Protein AF-A0A1F9XK49-F1 (afdb_monomer)

Sequence (79 aa):
MAKTIPVSDELFGVIVRPLLTERSTIMKERYNQYAFEVALSADKGSIKRAVQALFKVDVKAVRTMVVPGKYRRYGRGGG

Structure (mmCIF, N/CA/C/O backbone):
data_AF-A0A1F9XK49-F1
#
_entry.id   AF-A0A1F9XK49-F1
#
loop_
_atom_site.group_PDB
_atom_site.id
_atom_site.type_symbol
_atom_site.label_atom_id
_atom_site.label_alt_id
_atom_site.label_comp_id
_atom_site.label_asym_id
_atom_site.label_entity_id
_atom_site.label_seq_id
_atom_site.pdbx_PDB_ins_code
_atom_site.Cartn_x
_atom_site.Cartn_y
_atom_site.Cartn_z
_atom_site.occupancy
_atom_site.B_iso_or_equiv
_atom_site.auth_seq_id
_atom_site.auth_comp_id
_atom_site.auth_asym_id
_atom_site.auth_atom_id
_atom_site.pdbx_PDB_model_num
ATOM 1 N N . MET A 1 1 ? -27.639 -6.936 -3.036 1.00 36.53 1 MET A N 1
ATOM 2 C CA . MET A 1 1 ? -27.022 -6.916 -4.381 1.00 36.53 1 MET A CA 1
ATOM 3 C C . MET A 1 1 ? -25.537 -7.225 -4.235 1.00 36.53 1 MET A C 1
ATOM 5 O O . MET A 1 1 ? -24.744 -6.319 -4.016 1.00 36.53 1 MET A O 1
ATOM 9 N N . ALA A 1 2 ? -25.171 -8.507 -4.242 1.00 35.22 2 ALA A N 1
ATOM 10 C CA . ALA A 1 2 ? -23.778 -8.925 -4.115 1.00 35.22 2 ALA A CA 1
ATOM 11 C C . ALA A 1 2 ? -23.098 -8.779 -5.478 1.00 35.22 2 ALA A C 1
ATOM 13 O O . ALA A 1 2 ? -23.431 -9.490 -6.423 1.00 35.22 2 ALA A O 1
ATOM 14 N N . LYS A 1 3 ? -22.167 -7.833 -5.597 1.00 44.91 3 LYS A N 1
ATOM 15 C CA . LYS A 1 3 ? -21.286 -7.749 -6.761 1.00 44.91 3 LYS A CA 1
ATOM 16 C C . LYS A 1 3 ? -20.179 -8.783 -6.550 1.00 44.91 3 LYS A C 1
ATOM 18 O O . LYS A 1 3 ? -19.113 -8.460 -6.039 1.00 44.91 3 LYS A O 1
ATOM 23 N N . THR A 1 4 ? -20.453 -10.046 -6.864 1.00 49.75 4 THR A N 1
ATOM 24 C CA . THR A 1 4 ? -19.394 -11.049 -7.018 1.00 49.75 4 THR A CA 1
ATOM 25 C C . THR A 1 4 ? -18.556 -10.643 -8.223 1.00 49.75 4 THR A C 1
ATOM 27 O O . THR A 1 4 ? -18.988 -10.762 -9.367 1.00 49.75 4 THR A O 1
ATOM 30 N N . ILE A 1 5 ? -17.385 -10.072 -7.949 1.00 59.53 5 ILE A N 1
ATOM 31 C CA . ILE A 1 5 ? -16.369 -9.775 -8.957 1.00 59.53 5 ILE A CA 1
ATOM 32 C C . ILE A 1 5 ? -15.717 -11.121 -9.305 1.00 59.53 5 ILE A C 1
ATOM 34 O O . ILE A 1 5 ? -15.301 -11.817 -8.377 1.00 59.53 5 ILE A O 1
ATOM 38 N N . PRO A 1 6 ? -15.642 -11.521 -10.587 1.00 55.97 6 PRO A N 1
ATOM 39 C CA . PRO A 1 6 ? -14.919 -12.727 -10.965 1.00 55.97 6 PRO A CA 1
ATOM 40 C C . PRO A 1 6 ? -13.460 -12.559 -10.536 1.00 55.97 6 PRO A C 1
ATOM 42 O O . PRO A 1 6 ? -12.797 -11.595 -10.923 1.00 55.97 6 PRO A O 1
ATOM 45 N N . VAL A 1 7 ? -12.992 -13.452 -9.668 1.00 56.44 7 VAL A N 1
ATOM 46 C CA . VAL A 1 7 ? -11.631 -13.411 -9.134 1.00 56.44 7 VAL A CA 1
ATOM 47 C C . VAL A 1 7 ? -10.722 -14.029 -10.194 1.00 56.44 7 VAL A C 1
ATOM 49 O O . VAL A 1 7 ? -10.514 -15.235 -10.214 1.00 56.44 7 VAL A O 1
ATOM 52 N N . SER A 1 8 ? -10.284 -13.216 -11.153 1.00 62.62 8 SER A N 1
ATOM 53 C CA . SER A 1 8 ? -9.284 -13.612 -12.145 1.00 62.62 8 SER A CA 1
ATOM 54 C C . SER A 1 8 ? -7.918 -13.761 -11.473 1.00 62.62 8 SER A C 1
ATOM 56 O O . SER A 1 8 ? -7.585 -12.966 -10.589 1.00 62.62 8 SER A O 1
ATOM 58 N N . ASP A 1 9 ? -7.111 -14.727 -11.921 1.00 63.91 9 ASP A N 1
ATOM 59 C CA . ASP A 1 9 ? -5.760 -14.997 -11.392 1.00 63.91 9 ASP A CA 1
ATOM 60 C C . ASP A 1 9 ? -4.872 -13.741 -11.314 1.00 63.91 9 ASP A C 1
ATOM 62 O O . ASP A 1 9 ? -4.054 -13.596 -10.407 1.00 63.91 9 ASP A O 1
ATOM 66 N N . GLU A 1 10 ? -5.109 -12.767 -12.195 1.00 62.62 10 GLU A N 1
ATOM 67 C CA . GLU A 1 10 ? -4.421 -11.472 -12.228 1.00 62.62 10 GLU A CA 1
ATOM 68 C C . GLU A 1 10 ? -4.534 -10.649 -10.926 1.00 62.62 10 GLU A C 1
ATOM 70 O O . GLU A 1 10 ? -3.698 -9.784 -10.670 1.00 62.62 10 GLU A O 1
ATOM 75 N N . LEU A 1 11 ? -5.539 -10.896 -10.075 1.00 70.38 11 LEU A N 1
ATOM 76 C CA . LEU A 1 11 ? -5.717 -10.165 -8.813 1.00 70.38 11 LEU A CA 1
ATOM 77 C C . LEU A 1 11 ? -4.843 -10.707 -7.673 1.00 70.38 11 LEU A C 1
ATOM 79 O O . LEU A 1 11 ? -4.511 -9.952 -6.756 1.00 70.38 11 LEU A O 1
ATOM 83 N N . PHE A 1 1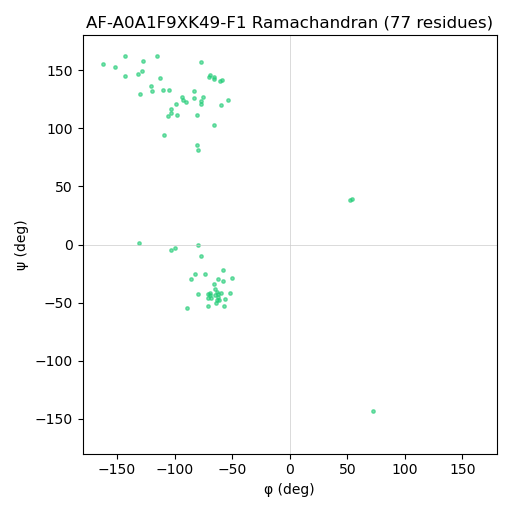2 ? -4.444 -11.982 -7.729 1.00 72.56 12 PHE A N 1
ATOM 84 C CA . PHE A 1 12 ? -3.694 -12.640 -6.653 1.00 72.56 12 PHE A CA 1
ATOM 85 C C . PHE A 1 12 ? -2.207 -12.250 -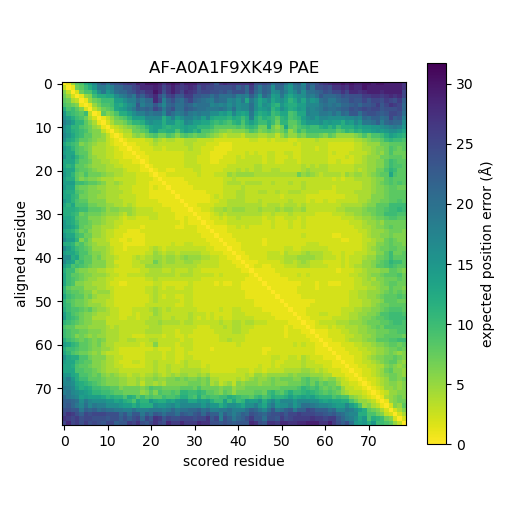6.605 1.00 72.56 12 PHE A C 1
ATOM 87 O O . PHE A 1 12 ? -1.543 -12.527 -5.612 1.00 72.56 12 PHE A O 1
ATOM 94 N N . GLY A 1 13 ? -1.697 -11.542 -7.620 1.00 82.75 13 GLY A N 1
ATOM 95 C CA . GLY A 1 13 ? -0.325 -11.016 -7.655 1.00 82.75 13 GLY A CA 1
ATOM 96 C C . GLY A 1 13 ? -0.184 -9.531 -7.296 1.00 82.75 13 GLY A C 1
ATOM 97 O O . GLY A 1 13 ? 0.928 -9.010 -7.280 1.00 82.75 13 GLY A O 1
ATOM 98 N N . VAL A 1 14 ? -1.289 -8.820 -7.037 1.00 92.06 14 VAL A N 1
ATOM 99 C CA . VAL A 1 14 ? -1.263 -7.356 -6.862 1.00 92.06 14 VAL A CA 1
ATOM 100 C C . VAL A 1 14 ? -0.786 -6.942 -5.470 1.00 92.06 14 VAL A C 1
ATOM 102 O O . VAL A 1 14 ? -0.012 -5.992 -5.345 1.00 92.06 14 VAL A O 1
ATOM 105 N N . ILE A 1 15 ? -1.254 -7.621 -4.420 1.00 92.62 15 ILE A N 1
ATOM 106 C CA . ILE A 1 15 ? -0.900 -7.313 -3.029 1.00 92.62 15 ILE A CA 1
ATOM 107 C C . ILE A 1 15 ? 0.204 -8.267 -2.589 1.00 92.62 15 ILE A C 1
ATOM 109 O O . ILE A 1 15 ? 0.001 -9.475 -2.572 1.00 92.62 15 ILE A O 1
ATOM 113 N N . VAL A 1 16 ? 1.352 -7.717 -2.192 1.00 92.88 16 VAL A N 1
ATOM 114 C CA . VAL A 1 16 ? 2.513 -8.503 -1.755 1.00 92.88 16 VAL A CA 1
ATOM 115 C C . VAL A 1 16 ? 2.437 -8.772 -0.254 1.00 92.88 16 VAL A C 1
ATOM 117 O O . VAL A 1 16 ? 2.502 -9.917 0.182 1.00 92.88 16 VAL 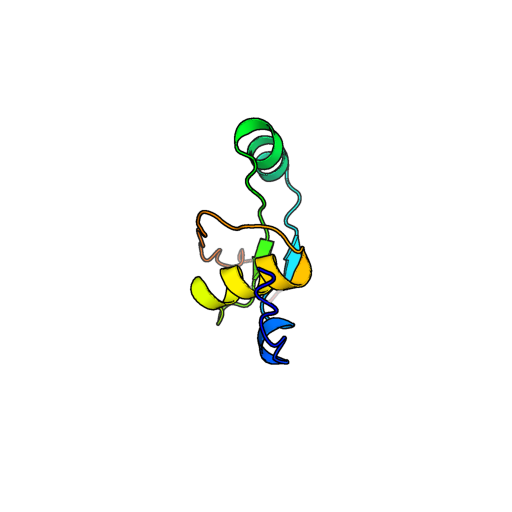A O 1
ATOM 120 N N . ARG A 1 17 ? 2.301 -7.714 0.559 1.00 93.62 17 ARG A N 1
ATOM 121 C CA . ARG A 1 17 ? 2.259 -7.814 2.031 1.00 93.62 17 ARG A CA 1
ATOM 122 C C . ARG A 1 17 ? 1.677 -6.558 2.691 1.00 93.62 17 ARG A C 1
ATOM 124 O O . ARG A 1 17 ? 1.774 -5.472 2.119 1.00 93.62 17 ARG A O 1
ATOM 131 N N . PRO A 1 18 ? 1.117 -6.650 3.909 1.00 94.44 18 PRO A N 1
ATOM 132 C CA . PRO A 1 18 ? 0.786 -5.467 4.700 1.00 94.44 18 PRO A CA 1
ATOM 133 C C . PRO A 1 18 ? 2.057 -4.757 5.195 1.00 94.44 18 PRO A C 1
ATOM 135 O O . PRO A 1 18 ? 3.060 -5.393 5.525 1.00 94.44 18 PRO A O 1
ATOM 138 N N . LEU A 1 19 ? 2.009 -3.426 5.276 1.00 94.00 19 LEU A N 1
ATOM 139 C CA . LEU A 1 19 ? 3.064 -2.615 5.883 1.00 94.00 19 LEU A CA 1
ATOM 140 C C . LEU A 1 19 ? 2.664 -2.267 7.315 1.00 94.00 19 LEU A C 1
ATOM 142 O O . LEU A 1 19 ? 1.738 -1.485 7.524 1.00 94.00 19 LEU A O 1
ATOM 146 N N . LEU A 1 20 ? 3.380 -2.836 8.288 1.00 93.81 20 LEU A N 1
ATOM 147 C CA . LEU A 1 20 ? 3.218 -2.524 9.704 1.00 93.81 20 LEU A CA 1
ATOM 148 C C . LEU A 1 20 ? 4.394 -1.669 10.184 1.00 93.81 20 LEU A C 1
ATOM 150 O O . LEU A 1 20 ? 5.532 -2.117 10.256 1.00 93.81 20 LEU A O 1
ATOM 154 N N . THR A 1 21 ? 4.096 -0.415 10.483 1.00 94.88 21 THR A N 1
ATOM 155 C CA . THR A 1 21 ? 5.004 0.610 10.997 1.00 94.88 21 THR A CA 1
ATOM 156 C C . THR A 1 21 ? 4.234 1.474 11.994 1.00 94.88 21 THR A C 1
ATOM 158 O O . THR A 1 21 ? 3.004 1.523 11.955 1.00 94.88 21 THR A O 1
ATOM 161 N N . GLU A 1 22 ? 4.926 2.224 12.847 1.00 95.94 22 GLU A N 1
ATOM 162 C CA . GLU A 1 22 ? 4.291 3.177 13.776 1.00 95.94 22 GLU A CA 1
ATOM 163 C C . GLU A 1 22 ? 3.326 4.123 13.041 1.00 95.94 22 GLU A C 1
ATOM 165 O O . GLU A 1 22 ? 2.186 4.344 13.455 1.00 95.94 22 GLU A O 1
ATOM 170 N N . ARG A 1 23 ? 3.743 4.605 11.864 1.00 93.00 23 ARG A N 1
ATOM 171 C CA . ARG A 1 23 ? 2.928 5.469 11.009 1.00 93.00 23 ARG A CA 1
ATOM 172 C C . ARG A 1 23 ? 1.679 4.768 10.477 1.00 93.00 23 ARG A C 1
ATOM 174 O O . ARG A 1 23 ? 0.613 5.381 10.473 1.00 93.00 23 ARG A O 1
ATOM 181 N N . SER A 1 24 ? 1.780 3.520 10.016 1.00 93.44 24 SER A N 1
ATOM 182 C CA . SER A 1 24 ? 0.606 2.794 9.509 1.00 93.44 24 SER A CA 1
ATOM 183 C C . SER A 1 24 ? -0.404 2.513 10.621 1.00 93.44 24 SER A C 1
ATOM 185 O O . SER A 1 24 ? -1.603 2.565 10.369 1.00 93.44 24 SER A O 1
ATOM 187 N N . THR A 1 25 ? 0.060 2.273 11.851 1.00 95.31 25 THR A N 1
ATOM 188 C CA . THR A 1 25 ? -0.813 2.110 13.022 1.00 95.31 25 THR A CA 1
ATOM 189 C C . THR A 1 25 ? -1.592 3.393 13.305 1.00 95.31 25 THR A C 1
ATOM 191 O O . THR A 1 25 ? -2.819 3.358 13.370 1.00 95.31 25 THR A O 1
ATOM 194 N N . ILE A 1 26 ? -0.918 4.549 13.328 1.00 96.56 26 ILE A N 1
ATOM 195 C CA . ILE A 1 26 ? -1.577 5.857 13.492 1.00 96.56 26 ILE A CA 1
ATOM 196 C C . ILE A 1 26 ? -2.595 6.112 12.369 1.00 96.56 26 ILE A C 1
ATOM 198 O O . ILE A 1 26 ? -3.690 6.620 12.615 1.00 96.56 26 ILE A O 1
ATOM 202 N N . MET A 1 27 ? -2.250 5.766 11.125 1.00 95.38 27 MET A N 1
ATOM 203 C CA . MET A 1 27 ? -3.146 5.924 9.975 1.00 95.38 27 MET A CA 1
ATOM 204 C C . MET A 1 27 ? -4.394 5.039 10.078 1.00 95.38 27 MET A C 1
ATOM 206 O O . MET A 1 27 ? -5.491 5.492 9.738 1.00 95.38 27 MET A O 1
ATOM 210 N N . LYS A 1 28 ? -4.243 3.813 10.585 1.00 94.88 28 LYS A N 1
ATOM 211 C CA . LYS A 1 28 ? -5.354 2.899 10.853 1.00 94.88 28 LYS A CA 1
ATOM 212 C C . LYS A 1 28 ? -6.283 3.469 11.923 1.00 94.88 28 LYS A C 1
ATOM 214 O O . LYS A 1 28 ? -7.482 3.552 11.688 1.00 94.88 28 LYS A O 1
ATOM 219 N N . GLU A 1 29 ? -5.736 3.902 13.055 1.00 95.56 29 GLU A N 1
ATOM 220 C CA . GLU A 1 29 ? -6.523 4.384 14.197 1.00 95.56 29 GLU A CA 1
ATOM 221 C C . GLU A 1 29 ? -7.242 5.705 13.914 1.00 95.56 29 GLU A C 1
ATOM 223 O O . GLU A 1 29 ? -8.426 5.840 14.206 1.00 95.56 29 GLU A O 1
ATOM 228 N N . ARG A 1 30 ? -6.547 6.686 13.324 1.00 96.69 30 ARG A N 1
ATOM 229 C CA . ARG A 1 30 ? -7.103 8.036 13.131 1.00 96.69 30 ARG A CA 1
ATOM 230 C C . ARG A 1 30 ? -7.927 8.188 11.859 1.00 96.69 30 ARG A C 1
ATOM 232 O O . ARG A 1 30 ? -8.818 9.030 11.816 1.00 96.69 30 ARG A O 1
ATOM 239 N N . TYR A 1 31 ? -7.606 7.428 10.812 1.00 95.50 31 TYR A N 1
ATOM 240 C CA . TYR A 1 31 ? -8.157 7.661 9.473 1.00 95.50 31 TYR A CA 1
ATOM 241 C C . TYR A 1 31 ? -8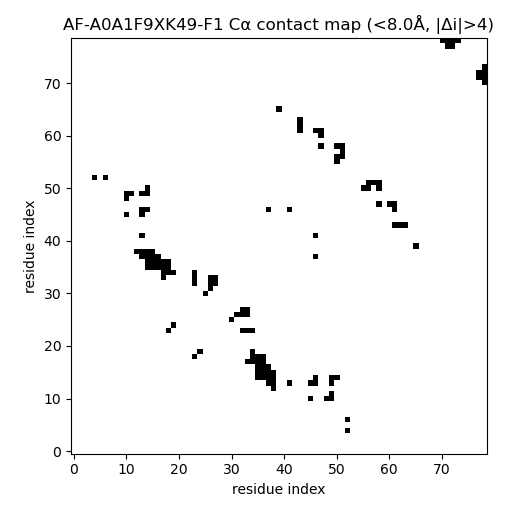.727 6.410 8.799 1.00 95.50 31 TYR A C 1
ATOM 243 O O . TYR A 1 31 ? -9.169 6.511 7.653 1.00 95.50 31 TYR A O 1
ATOM 251 N N . ASN A 1 32 ? -8.713 5.247 9.464 1.00 94.75 32 ASN A N 1
ATOM 252 C CA . ASN A 1 32 ? -9.104 3.956 8.887 1.00 94.75 32 ASN A CA 1
ATOM 253 C C . ASN A 1 32 ? -8.375 3.655 7.560 1.00 94.75 32 ASN A C 1
ATOM 255 O O . ASN A 1 32 ? -8.955 3.158 6.593 1.00 94.75 32 ASN A O 1
ATOM 259 N N . GLN A 1 33 ? -7.095 4.031 7.489 1.00 95.31 33 GLN A N 1
ATOM 260 C CA . GLN A 1 33 ? -6.246 3.833 6.318 1.00 95.31 33 GLN A CA 1
ATOM 261 C C . GLN A 1 33 ? -5.268 2.690 6.568 1.00 95.31 33 GLN A C 1
ATOM 263 O O . GLN A 1 33 ? -4.593 2.654 7.594 1.00 95.31 33 GLN A O 1
ATOM 268 N N . TYR A 1 34 ? -5.160 1.790 5.594 1.00 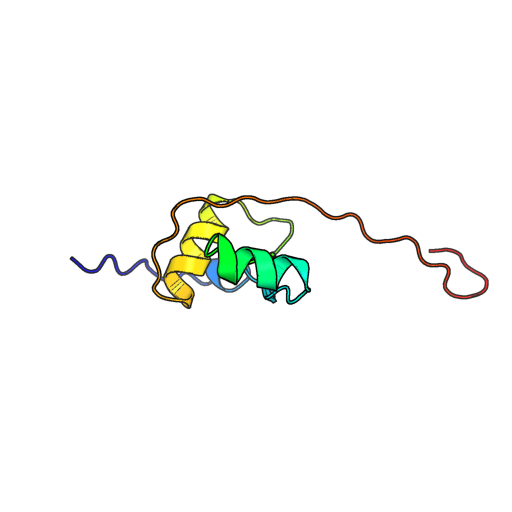95.56 34 TYR A N 1
ATOM 269 C CA . TYR A 1 34 ? -4.242 0.656 5.625 1.00 95.56 34 TYR A CA 1
ATOM 270 C C . TYR A 1 34 ? -3.160 0.827 4.563 1.00 95.56 34 TYR A C 1
ATOM 272 O O . TYR A 1 34 ? -3.425 1.332 3.470 1.00 95.56 34 TYR A O 1
ATOM 280 N N . ALA A 1 35 ? -1.942 0.409 4.896 1.00 95.62 35 ALA A N 1
ATOM 281 C CA . ALA A 1 35 ? -0.791 0.468 4.008 1.00 95.62 35 ALA A CA 1
ATOM 282 C C . ALA A 1 35 ? -0.396 -0.947 3.569 1.00 95.62 35 ALA A C 1
ATOM 284 O O . ALA A 1 35 ? -0.278 -1.854 4.395 1.00 95.62 35 ALA A O 1
ATOM 285 N N . PHE A 1 36 ? -0.168 -1.115 2.270 1.00 95.50 36 PHE A N 1
ATOM 286 C CA . PHE A 1 36 ? 0.238 -2.377 1.661 1.00 95.50 36 PHE A CA 1
ATOM 287 C C . PHE A 1 36 ? 1.419 -2.140 0.730 1.00 95.50 36 PHE A C 1
ATOM 289 O O . PHE A 1 36 ? 1.512 -1.098 0.080 1.00 95.50 36 PHE A O 1
ATOM 296 N N . GLU A 1 37 ? 2.294 -3.131 0.654 1.00 95.31 37 GLU A N 1
ATOM 297 C CA . GLU A 1 37 ? 3.223 -3.278 -0.450 1.00 95.31 37 GLU A CA 1
ATOM 298 C C . GLU A 1 37 ? 2.505 -3.990 -1.591 1.00 95.31 37 GLU A C 1
ATOM 300 O O . GLU A 1 37 ? 1.826 -5.001 -1.388 1.00 95.31 37 GLU A O 1
ATOM 305 N N . VAL A 1 38 ? 2.642 -3.430 -2.784 1.00 95.50 38 VAL A N 1
ATOM 306 C CA . VAL A 1 38 ? 1.974 -3.889 -4.000 1.00 95.50 38 VAL A CA 1
ATOM 307 C C . VAL A 1 38 ? 3.006 -4.093 -5.100 1.00 95.50 38 VAL A C 1
ATOM 309 O O . VAL A 1 38 ? 4.094 -3.515 -5.045 1.00 95.50 38 VAL A O 1
ATOM 312 N N . ALA A 1 39 ? 2.666 -4.907 -6.098 1.00 93.50 39 ALA A N 1
ATOM 313 C CA . ALA A 1 39 ? 3.513 -5.095 -7.269 1.00 93.50 39 ALA A CA 1
ATOM 314 C C . ALA A 1 39 ? 3.759 -3.756 -7.990 1.00 93.50 39 ALA A C 1
ATOM 316 O O . ALA A 1 39 ? 2.854 -2.930 -8.111 1.00 93.50 39 ALA A O 1
ATOM 317 N N . LEU A 1 40 ? 4.978 -3.545 -8.497 1.00 92.12 40 LEU A N 1
ATOM 318 C CA . LEU A 1 40 ? 5.362 -2.286 -9.155 1.00 92.12 40 LEU A CA 1
ATOM 319 C C . LEU A 1 40 ? 4.540 -2.005 -10.424 1.00 92.12 40 LEU A C 1
ATOM 321 O O . LEU A 1 40 ? 4.305 -0.851 -10.766 1.00 92.12 40 LEU A O 1
ATOM 325 N N . SER A 1 41 ? 4.086 -3.060 -11.100 1.00 90.75 41 SER A N 1
ATOM 326 C CA . SER A 1 41 ? 3.233 -2.996 -12.289 1.00 90.75 41 SER A CA 1
ATOM 327 C C . SER A 1 41 ? 1.750 -2.755 -11.978 1.00 90.75 41 SER A C 1
ATOM 329 O O . SER A 1 41 ? 0.941 -2.707 -12.900 1.00 90.75 41 SER A O 1
ATOM 331 N N . ALA A 1 42 ? 1.357 -2.639 -10.704 1.00 91.38 42 ALA A N 1
ATOM 332 C CA . ALA A 1 42 ? -0.048 -2.558 -10.329 1.00 91.38 42 ALA A CA 1
ATOM 333 C C . ALA A 1 42 ? -0.630 -1.141 -10.451 1.00 91.38 42 ALA A C 1
ATOM 335 O O . ALA A 1 42 ? -0.185 -0.191 -9.802 1.00 91.38 42 ALA A O 1
ATOM 336 N N . ASP A 1 43 ? -1.730 -1.033 -11.193 1.00 92.12 43 ASP A N 1
ATOM 337 C CA . ASP A 1 43 ? -2.543 0.176 -11.263 1.00 92.12 43 ASP A CA 1
ATOM 338 C C . ASP A 1 43 ? -3.447 0.370 -10.036 1.00 92.12 43 ASP A C 1
ATOM 340 O O . ASP A 1 43 ? -3.898 -0.563 -9.371 1.00 92.12 43 ASP A O 1
ATOM 344 N N . LYS A 1 44 ? -3.852 1.618 -9.776 1.00 92.50 44 LYS A N 1
ATOM 345 C CA . LYS A 1 44 ? -4.788 1.937 -8.676 1.00 92.50 44 LYS A CA 1
ATOM 346 C C . LYS A 1 44 ? -6.128 1.199 -8.793 1.00 92.50 44 LYS A C 1
ATOM 348 O O . LYS A 1 44 ? -6.751 0.889 -7.776 1.00 92.50 44 LYS A O 1
ATOM 353 N N . GLY A 1 45 ? -6.579 0.932 -10.020 1.00 92.00 45 GLY A N 1
ATOM 354 C CA . GLY A 1 45 ? -7.818 0.203 -10.289 1.00 92.00 45 GLY A CA 1
ATOM 355 C C . GLY A 1 45 ? -7.733 -1.274 -9.902 1.00 92.00 45 GLY A C 1
ATOM 356 O O . GLY A 1 45 ? -8.659 -1.785 -9.268 1.00 92.00 45 GLY A O 1
ATOM 357 N N . SER A 1 46 ? -6.619 -1.939 -10.228 1.00 90.44 46 SER A N 1
ATOM 358 C CA . SER A 1 46 ? -6.397 -3.341 -9.865 1.00 90.44 46 SER A CA 1
ATOM 359 C C . SER A 1 46 ? -6.200 -3.489 -8.358 1.00 90.44 46 SER A C 1
ATOM 361 O O . SER A 1 46 ? -6.853 -4.336 -7.757 1.00 90.44 46 SER A O 1
ATOM 363 N N . ILE A 1 47 ? -5.440 -2.589 -7.719 1.00 93.06 47 ILE A N 1
ATOM 364 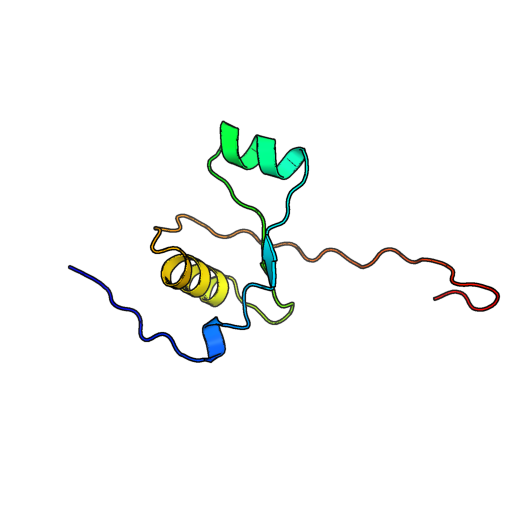C CA . ILE A 1 47 ? -5.272 -2.555 -6.255 1.00 93.06 47 ILE A CA 1
ATOM 365 C C . ILE A 1 47 ? -6.628 -2.440 -5.556 1.00 93.06 47 ILE A C 1
ATOM 367 O O . ILE A 1 47 ? -6.914 -3.195 -4.629 1.00 93.06 47 ILE A O 1
ATOM 371 N N . LYS A 1 48 ? -7.497 -1.531 -6.020 1.00 92.56 48 LYS A N 1
ATOM 372 C CA . LYS A 1 48 ? -8.841 -1.374 -5.456 1.00 92.56 48 LYS A CA 1
ATOM 373 C C . LYS A 1 48 ? -9.623 -2.686 -5.529 1.00 92.56 48 LYS A C 1
ATOM 375 O O . LYS A 1 48 ? -10.127 -3.144 -4.510 1.00 92.56 48 LYS A O 1
ATOM 380 N N . ARG A 1 49 ? -9.703 -3.297 -6.714 1.00 91.25 49 ARG A N 1
ATOM 381 C CA . ARG A 1 49 ? -10.444 -4.551 -6.926 1.00 91.25 49 ARG A CA 1
ATOM 382 C C . ARG A 1 49 ? -9.870 -5.699 -6.096 1.00 91.25 49 ARG A C 1
ATOM 384 O O . ARG A 1 49 ? -10.645 -6.416 -5.475 1.00 91.25 49 ARG A O 1
ATOM 391 N N . ALA A 1 50 ? -8.545 -5.828 -6.033 1.00 91.06 50 ALA A N 1
ATOM 392 C CA . ALA A 1 50 ? -7.863 -6.863 -5.262 1.00 91.06 50 ALA A CA 1
ATOM 393 C C . ALA A 1 50 ? -8.169 -6.745 -3.761 1.00 91.06 50 ALA A C 1
ATOM 395 O O . ALA A 1 50 ? -8.578 -7.723 -3.143 1.00 91.06 50 ALA A O 1
ATOM 396 N N . VAL A 1 51 ? -8.066 -5.540 -3.182 1.00 91.81 51 VAL A N 1
ATOM 397 C CA . VAL A 1 51 ? -8.393 -5.312 -1.762 1.00 91.81 51 VAL A CA 1
ATOM 398 C C . VAL A 1 51 ? -9.866 -5.618 -1.480 1.00 91.81 51 VAL A C 1
ATOM 400 O O . VAL A 1 51 ? -10.175 -6.295 -0.501 1.00 91.81 51 VAL A O 1
ATOM 403 N N . GLN A 1 52 ? -10.779 -5.155 -2.341 1.00 92.06 52 GLN A N 1
ATOM 404 C CA . GLN A 1 52 ? -12.211 -5.417 -2.174 1.00 92.06 52 GLN A CA 1
ATOM 405 C C . GLN A 1 52 ? -12.536 -6.915 -2.268 1.00 92.06 52 GLN A C 1
ATOM 407 O O . GLN A 1 52 ? -13.329 -7.410 -1.473 1.00 92.06 52 GLN A O 1
ATOM 412 N N . ALA A 1 53 ? -11.915 -7.644 -3.198 1.00 88.81 53 ALA A N 1
ATOM 413 C CA . ALA A 1 53 ? -12.147 -9.074 -3.382 1.00 88.81 53 ALA A CA 1
ATOM 414 C C . ALA A 1 53 ? -11.563 -9.917 -2.234 1.00 88.81 53 ALA A C 1
ATOM 416 O O . ALA A 1 53 ? -12.258 -10.779 -1.700 1.00 88.81 53 ALA A O 1
ATOM 417 N N . LEU A 1 54 ? -10.317 -9.646 -1.827 1.00 88.56 54 LEU A N 1
ATOM 418 C CA . LEU A 1 54 ? -9.611 -10.423 -0.803 1.00 88.56 54 LEU A CA 1
ATOM 419 C C . LEU A 1 54 ? -10.184 -10.200 0.598 1.00 88.56 54 LEU A C 1
ATOM 421 O O . LEU A 1 54 ? -10.362 -11.151 1.354 1.00 88.56 54 LEU A O 1
ATOM 425 N N . PHE A 1 55 ? -10.495 -8.948 0.939 1.00 89.44 55 PHE A N 1
ATOM 426 C CA . PHE A 1 55 ? -10.929 -8.585 2.289 1.00 89.44 55 PHE A CA 1
ATOM 427 C C . PHE A 1 55 ? -12.439 -8.361 2.406 1.00 89.44 55 PHE A C 1
ATOM 429 O O . PHE A 1 55 ? -12.927 -8.168 3.515 1.00 89.44 55 PHE A O 1
ATOM 436 N N . LYS A 1 56 ? -13.188 -8.409 1.293 1.00 89.88 56 LYS A N 1
ATOM 437 C CA . LYS A 1 56 ? -14.648 -8.192 1.253 1.00 89.88 56 LYS A CA 1
ATOM 438 C C . LYS A 1 56 ? -15.068 -6.860 1.892 1.00 89.88 56 LYS A C 1
ATOM 440 O O . LYS A 1 56 ? -16.076 -6.785 2.588 1.00 89.88 56 LYS A O 1
ATOM 445 N N . VAL A 1 57 ? -14.281 -5.811 1.656 1.00 92.56 57 VAL A N 1
ATOM 446 C CA . VAL A 1 57 ? -14.508 -4.449 2.173 1.00 92.56 57 VAL A CA 1
ATOM 447 C C . VAL A 1 57 ? -14.773 -3.461 1.044 1.00 92.56 57 VAL A C 1
ATOM 449 O O . VAL A 1 57 ? -14.403 -3.708 -0.102 1.00 92.56 57 VAL A O 1
ATOM 452 N N . ASP A 1 58 ? -15.340 -2.300 1.368 1.00 92.62 58 ASP A N 1
ATOM 453 C CA . ASP A 1 58 ? -15.492 -1.195 0.424 1.00 92.62 58 ASP A CA 1
ATOM 454 C C . ASP A 1 58 ? -14.336 -0.195 0.505 1.00 92.62 58 ASP A C 1
ATOM 456 O O . ASP A 1 58 ? -14.012 0.349 1.561 1.00 92.62 58 ASP A O 1
ATOM 460 N N . VAL A 1 59 ? -13.715 0.086 -0.645 1.00 93.88 59 VAL A N 1
ATOM 461 C CA . VAL A 1 59 ? -12.560 0.988 -0.738 1.00 93.88 59 VAL A CA 1
ATOM 462 C C . VAL A 1 59 ? -12.993 2.343 -1.296 1.00 93.88 59 VAL A C 1
ATOM 464 O O . VAL A 1 59 ? -13.396 2.457 -2.459 1.00 93.88 59 VAL A O 1
ATOM 467 N N . LYS A 1 60 ? -12.845 3.398 -0.485 1.00 95.31 60 LYS A N 1
ATOM 468 C CA . LYS A 1 60 ? -13.177 4.778 -0.879 1.00 95.31 60 LYS A CA 1
ATOM 469 C C . LYS A 1 60 ? -12.191 5.345 -1.901 1.00 95.31 60 LYS A C 1
ATOM 471 O O . LYS A 1 60 ? -12.597 5.826 -2.954 1.00 95.31 60 LYS A O 1
ATOM 476 N N . ALA A 1 61 ? -10.897 5.284 -1.599 1.00 95.06 61 ALA A N 1
ATOM 477 C CA . ALA A 1 61 ? -9.838 5.823 -2.445 1.00 95.06 61 ALA A CA 1
ATOM 478 C C . ALA A 1 61 ? -8.535 5.042 -2.242 1.00 95.06 61 ALA A C 1
ATOM 480 O O . ALA A 1 61 ? -8.294 4.512 -1.160 1.00 95.06 61 ALA A O 1
ATOM 481 N N . VAL A 1 62 ? -7.689 5.015 -3.274 1.00 95.94 62 VAL A N 1
ATOM 482 C CA . VAL A 1 62 ? -6.360 4.388 -3.244 1.00 95.94 62 VAL A CA 1
ATOM 483 C C . VAL A 1 62 ? -5.307 5.450 -3.536 1.00 95.94 62 VAL A C 1
ATOM 485 O O . VAL A 1 62 ? -5.428 6.218 -4.494 1.00 95.94 62 VAL A O 1
ATOM 488 N N . ARG A 1 63 ? -4.261 5.490 -2.711 1.00 95.56 63 ARG A N 1
ATOM 489 C CA . ARG A 1 63 ? -3.070 6.320 -2.917 1.00 95.56 63 ARG A CA 1
ATOM 490 C C . ARG A 1 63 ? -1.860 5.401 -3.002 1.00 95.56 63 ARG A C 1
ATOM 492 O O . ARG A 1 63 ? -1.754 4.465 -2.220 1.00 95.56 63 ARG A O 1
ATOM 499 N N . THR A 1 64 ? -0.978 5.676 -3.952 1.00 95.62 64 THR A N 1
ATOM 500 C CA . THR A 1 64 ? 0.237 4.898 -4.200 1.00 95.62 64 THR A CA 1
ATOM 501 C C . THR A 1 64 ? 1.434 5.836 -4.249 1.00 95.62 64 THR A C 1
ATOM 503 O O . THR A 1 64 ? 1.302 6.999 -4.634 1.00 95.62 64 THR A O 1
ATOM 506 N N . MET A 1 65 ? 2.591 5.332 -3.837 1.00 94.62 65 MET A N 1
ATOM 507 C CA . MET A 1 65 ? 3.881 5.998 -3.981 1.00 94.62 65 MET A CA 1
ATOM 508 C C . MET A 1 65 ? 4.937 4.937 -4.282 1.00 94.62 65 MET A C 1
ATOM 510 O O . MET A 1 65 ? 4.847 3.826 -3.761 1.00 94.62 65 MET A O 1
ATOM 514 N N . VAL A 1 66 ? 5.923 5.276 -5.108 1.00 94.88 66 VAL A N 1
ATOM 515 C CA . VAL A 1 66 ? 7.069 4.401 -5.377 1.00 94.88 66 VAL A CA 1
ATOM 516 C C . VAL A 1 66 ? 8.175 4.765 -4.397 1.00 94.88 66 VAL A C 1
ATOM 518 O O . VAL A 1 66 ? 8.570 5.927 -4.312 1.00 94.88 66 VAL A O 1
ATOM 521 N N . VAL A 1 67 ? 8.656 3.781 -3.639 1.00 92.75 67 VAL A N 1
ATOM 522 C CA . VAL A 1 67 ? 9.763 3.964 -2.695 1.00 92.75 67 VAL A CA 1
ATOM 523 C C . VAL A 1 67 ? 11.025 3.381 -3.324 1.00 92.75 67 VAL A C 1
ATOM 525 O O . VAL A 1 67 ? 11.080 2.165 -3.512 1.00 92.75 67 VAL A O 1
ATOM 528 N N . PRO A 1 68 ? 12.033 4.201 -3.666 1.00 92.00 68 PRO A N 1
ATOM 529 C CA . PRO A 1 68 ? 13.289 3.677 -4.178 1.00 92.00 68 PRO A CA 1
ATOM 530 C C . PRO A 1 68 ? 14.003 2.864 -3.094 1.00 92.00 68 PRO A C 1
ATOM 532 O O . PRO A 1 68 ? 13.996 3.221 -1.912 1.00 92.00 68 PRO A O 1
ATOM 535 N N . GLY A 1 69 ? 14.636 1.766 -3.505 1.00 89.94 69 GLY A N 1
ATOM 536 C CA . GLY A 1 69 ? 15.476 0.971 -2.617 1.00 89.94 69 GLY A CA 1
ATOM 537 C C . GLY A 1 69 ? 16.634 1.806 -2.068 1.00 89.94 69 GLY A C 1
ATOM 538 O O . GLY A 1 69 ? 17.225 2.619 -2.778 1.00 89.94 69 GLY A O 1
ATOM 539 N N . LYS A 1 70 ? 16.974 1.613 -0.790 1.00 89.44 70 LYS A N 1
ATOM 540 C CA . LYS A 1 70 ? 18.131 2.287 -0.197 1.00 89.44 70 LYS A CA 1
ATOM 541 C C . LYS A 1 70 ? 19.407 1.594 -0.65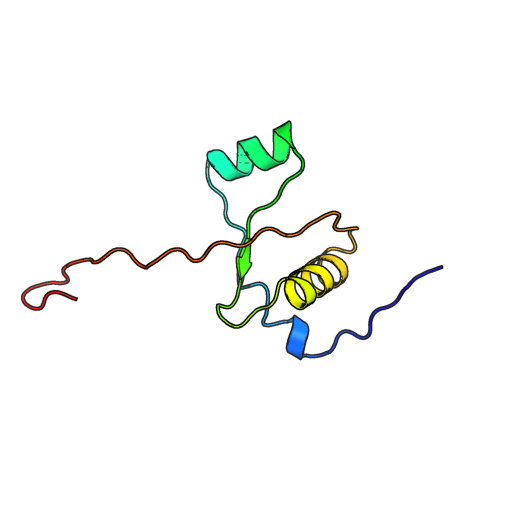9 1.00 89.44 70 LYS A C 1
ATOM 543 O O . LYS A 1 70 ? 19.590 0.410 -0.382 1.00 89.44 70 LYS A O 1
ATOM 548 N N . TYR A 1 71 ? 20.309 2.360 -1.266 1.00 88.31 71 TYR A N 1
ATOM 549 C CA . TYR A 1 71 ? 21.659 1.901 -1.563 1.00 88.31 71 TYR A CA 1
ATOM 550 C C . TYR A 1 71 ? 22.333 1.371 -0.294 1.00 88.31 71 TYR A C 1
ATOM 552 O O . TYR A 1 71 ? 22.418 2.070 0.724 1.00 88.31 71 TYR A O 1
ATOM 560 N N . ARG A 1 72 ? 22.809 0.129 -0.341 1.00 86.38 72 ARG A N 1
ATOM 561 C CA . ARG A 1 72 ? 23.581 -0.483 0.739 1.00 86.38 72 ARG A CA 1
ATOM 562 C C . ARG A 1 72 ? 24.843 -1.084 0.149 1.00 86.38 72 ARG A C 1
ATOM 564 O O . ARG A 1 72 ? 24.789 -1.837 -0.816 1.00 86.38 72 ARG A O 1
ATOM 571 N N . ARG A 1 73 ? 25.987 -0.747 0.744 1.00 84.44 73 ARG A N 1
ATOM 572 C CA . ARG A 1 73 ? 27.271 -1.338 0.374 1.00 84.44 73 ARG A CA 1
ATOM 573 C C . ARG A 1 73 ? 27.364 -2.737 0.973 1.00 84.44 73 ARG A C 1
ATOM 575 O O . ARG A 1 73 ? 27.314 -2.878 2.193 1.00 84.44 73 ARG A O 1
ATOM 582 N N . TYR A 1 74 ? 27.541 -3.742 0.124 1.00 85.06 74 TYR A N 1
ATOM 583 C CA . TYR A 1 74 ? 27.780 -5.121 0.538 1.00 85.06 74 TYR A CA 1
ATOM 584 C C . TYR A 1 74 ? 29.237 -5.493 0.223 1.00 85.06 74 TYR A C 1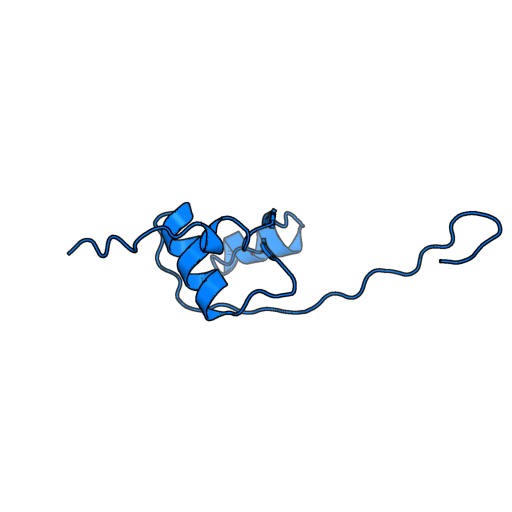
ATOM 586 O O . TYR A 1 74 ? 29.575 -5.904 -0.880 1.00 85.06 74 TYR A O 1
ATOM 594 N N . GLY A 1 75 ? 30.136 -5.338 1.201 1.00 81.75 75 GLY A N 1
ATOM 595 C CA . GLY A 1 75 ? 31.551 -5.703 1.046 1.00 81.75 75 GLY A CA 1
ATOM 596 C C . GLY A 1 75 ? 32.360 -4.761 0.135 1.00 81.75 75 GLY A C 1
ATOM 597 O O . GLY A 1 75 ? 32.207 -3.536 0.179 1.00 81.75 75 GLY A O 1
ATOM 598 N N . ARG A 1 76 ? 33.298 -5.325 -0.647 1.00 75.69 76 ARG A N 1
ATOM 599 C CA . ARG A 1 76 ? 34.224 -4.555 -1.507 1.00 75.69 76 ARG A CA 1
ATOM 600 C C . ARG A 1 76 ? 33.555 -3.970 -2.757 1.00 75.69 76 ARG A C 1
ATOM 602 O O . ARG A 1 76 ? 34.012 -2.927 -3.215 1.00 75.69 76 ARG A O 1
ATOM 609 N N . GLY A 1 77 ? 32.468 -4.569 -3.238 1.00 70.62 77 GLY A N 1
ATOM 610 C CA . GLY A 1 77 ? 31.596 -3.985 -4.257 1.00 70.62 77 GLY A CA 1
ATOM 611 C C . GLY A 1 77 ? 30.488 -3.173 -3.595 1.00 70.62 77 GLY A C 1
ATOM 612 O O . GLY A 1 77 ? 29.757 -3.675 -2.744 1.00 70.62 77 GLY A O 1
ATOM 613 N N . GLY A 1 78 ? 30.384 -1.894 -3.937 1.00 61.25 78 GLY A N 1
ATOM 614 C CA . GLY A 1 78 ? 29.150 -1.158 -3.683 1.00 61.25 78 GLY A CA 1
ATOM 615 C C . GLY A 1 78 ? 28.032 -1.740 -4.546 1.00 61.25 78 GLY A C 1
ATOM 616 O O . GLY A 1 78 ? 28.321 -2.190 -5.653 1.00 61.25 78 GLY A O 1
ATOM 617 N N . GLY A 1 79 ? 26.804 -1.781 -4.013 1.00 56.59 79 GLY A N 1
ATOM 618 C CA . GLY A 1 79 ? 25.609 -2.070 -4.814 1.00 56.59 79 GLY A CA 1
ATOM 619 C C . GLY A 1 79 ? 25.260 -0.927 -5.752 1.00 56.59 79 GLY A C 1
ATOM 620 O O . GLY A 1 79 ? 26.189 -0.181 -6.136 1.00 56.59 79 GLY A O 1
#

Nearest PDB structures (foldseek):
  6spb-assembly1_T  TM=9.674E-01  e=4.023E-05  Pseudomonas aeruginosa
  8cgd-assembly1_s  TM=9.802E-01  e=5.693E-05  Escherichia coli BW25113
  7ryh-assembly1_S  TM=9.763E-01  e=9.923E-05  Acinetobacter baumannii AB0057
  5ju8-assembly1_BT  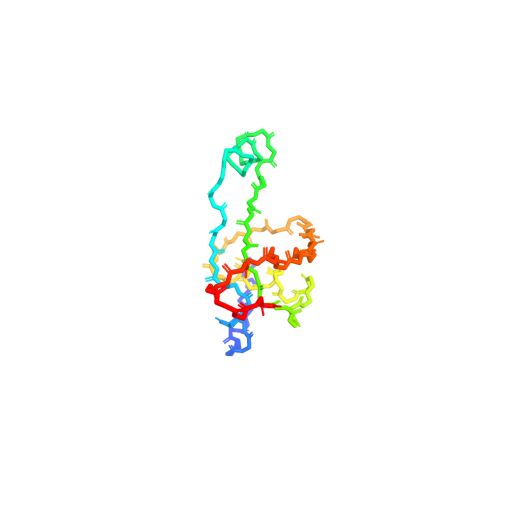TM=9.287E-01  e=7.516E-05  Escherichia coli K-12
  7ohq-assembly1_X  TM=8.538E-01  e=7.437E-04  Saccharomyces cerevisiae S288C

Solvent-accessible surface area (backbone atoms only — not comparable to full-atom values): 5336 Å² total; per-residue (Å²): 136,84,83,79,69,84,84,52,77,78,44,74,64,33,65,73,44,78,49,87,46,78,67,36,52,53,34,35,75,78,65,75,39,84,46,66,44,57,40,92,89,57,49,67,68,56,50,50,52,31,50,29,66,76,69,74,48,88,80,91,80,80,86,87,82,88,79,80,81,78,89,57,71,63,78,94,51,67,108

Radius of gyration: 16.05 Å; Cα contacts (8 Å, |Δi|>4): 68; chains: 1; bounding box: 61×23×26 Å

Secondary structure (DSSP, 8-state):
--------GGGTTTEEEE---HHHHHHHHHH----EEE-TT--HHHHHHHHHHHH------------PPPP-EETTEE-

Foldseek 3Di:
DDPPDPPPPVLVQFFDAWDDDPVQVCCCVPPVDTGTDTDPPDDQVSVQVSCCNVVVDHDDGDDDDDDDDDFDQDPPDTD

Mean predicted aligned error: 7.12 Å

pLDDT: mean 85.63, std 14.97, range [35.22, 96.69]